Protein AF-A0A7Y5JUF1-F1 (afdb_monomer)

Solvent-accessible surface area (backbone atoms only — not comparable to full-atom values): 8780 Å² total; per-residue (Å²): 78,98,66,79,65,96,59,48,63,66,96,69,87,87,75,55,57,94,92,47,52,67,70,56,36,51,37,50,47,33,33,64,39,30,56,38,68,58,41,81,72,38,44,56,35,43,71,38,63,50,76,44,76,58,97,89,47,74,50,77,44,83,51,59,40,69,49,65,44,58,78,73,82,83,64,84,72,49,53,32,74,73,64,30,92,77,87,84,91,71,60,63,60,60,52,47,54,30,41,76,71,64,75,44,78,53,36,64,60,43,50,54,48,44,59,59,50,52,76,59,43,84,48,81,92,71,43,67,72,46,63,71,85,60,32,54,75,95,73,62,122

Sequence (141 aa):
KATFPGVWTNSACGHPAPGEPLAGAVCRRVADELGLAVGDLRLVLPRFSYRAEQDGVVELELCPVLVGRVAGTAPEPRPDPAEVEAAEWLPWEEFAADVLAGRRRVSTWCREQVVELDALGPSPDQWPDADPADLPAALRH

Radius of gyration: 14.8 Å; Cα contacts (8 Å, |Δi|>4): 200; chains: 1; bounding box: 39×30×39 Å

Structure (mmCIF, N/CA/C/O backbone):
data_AF-A0A7Y5JUF1-F1
#
_entry.id   AF-A0A7Y5JUF1-F1
#
loop_
_atom_site.group_PDB
_atom_site.id
_atom_site.type_symbol
_atom_site.label_atom_id
_atom_site.label_alt_id
_atom_site.label_comp_id
_atom_site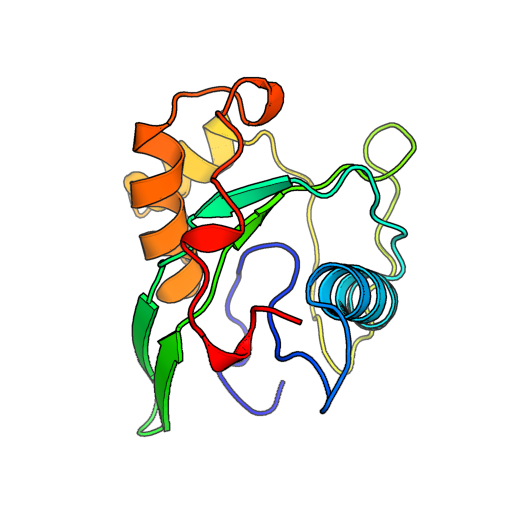.label_asym_id
_atom_site.label_entity_id
_atom_site.label_seq_id
_atom_site.pdbx_PDB_ins_code
_atom_site.Cartn_x
_atom_site.Cartn_y
_atom_site.Cartn_z
_atom_site.occupancy
_atom_site.B_iso_or_equiv
_atom_site.auth_seq_id
_atom_site.auth_comp_id
_atom_site.auth_asym_id
_atom_site.auth_atom_id
_atom_site.pdbx_PDB_model_num
ATOM 1 N N . LYS A 1 1 ? 13.980 8.161 -3.401 1.00 62.19 1 LYS A N 1
ATOM 2 C CA . LYS A 1 1 ? 14.087 7.172 -2.295 1.00 62.19 1 LYS A CA 1
ATOM 3 C C . LYS A 1 1 ? 15.478 6.552 -2.200 1.00 62.19 1 LYS A C 1
ATOM 5 O O . LYS A 1 1 ? 16.166 6.457 -3.210 1.00 62.19 1 LYS A O 1
ATOM 10 N N . ALA A 1 2 ? 15.877 6.153 -0.987 1.00 64.12 2 ALA A N 1
ATOM 11 C CA . ALA A 1 2 ? 17.167 5.514 -0.700 1.00 64.12 2 ALA A CA 1
ATOM 12 C C . ALA A 1 2 ? 17.223 4.029 -1.111 1.00 64.12 2 ALA A C 1
ATOM 14 O O . ALA A 1 2 ? 18.287 3.538 -1.476 1.00 64.12 2 ALA A O 1
ATOM 15 N N . THR A 1 3 ? 16.085 3.333 -1.089 1.00 64.06 3 THR A N 1
ATOM 16 C CA . THR A 1 3 ? 15.918 1.964 -1.592 1.00 64.06 3 THR A CA 1
ATOM 17 C C . THR A 1 3 ? 14.941 1.971 -2.776 1.00 64.06 3 THR A C 1
ATOM 19 O O . THR A 1 3 ? 14.042 2.812 -2.831 1.00 64.06 3 THR A O 1
ATOM 22 N N . PHE A 1 4 ? 15.161 1.086 -3.757 1.00 69.25 4 PHE A N 1
ATOM 23 C CA . PHE A 1 4 ? 14.319 0.897 -4.957 1.00 69.25 4 PHE A CA 1
ATOM 24 C C . PHE A 1 4 ? 13.957 2.194 -5.733 1.00 69.25 4 PHE A C 1
ATOM 26 O O . PHE A 1 4 ? 12.776 2.472 -5.960 1.00 69.25 4 PHE A O 1
ATOM 33 N N . PRO A 1 5 ? 14.931 3.030 -6.152 1.00 79.44 5 PRO A N 1
ATOM 34 C CA . PRO A 1 5 ? 14.637 4.278 -6.862 1.00 79.44 5 PRO A CA 1
ATOM 35 C C . PRO A 1 5 ? 14.050 4.037 -8.266 1.00 79.44 5 PRO A C 1
ATOM 37 O O . PRO A 1 5 ? 14.488 3.139 -8.983 1.00 79.44 5 PRO A O 1
ATOM 40 N N . GLY A 1 6 ? 13.095 4.880 -8.679 1.00 81.94 6 GLY A N 1
ATOM 41 C CA . GLY A 1 6 ? 12.537 4.887 -10.042 1.00 81.94 6 GLY A CA 1
ATOM 42 C C . GLY A 1 6 ? 11.572 3.737 -10.365 1.00 81.94 6 GLY A C 1
ATOM 43 O O . GLY A 1 6 ? 11.324 3.450 -11.537 1.00 81.94 6 GLY A O 1
ATOM 44 N N . VAL A 1 7 ? 11.045 3.053 -9.346 1.00 88.25 7 VAL A N 1
ATOM 45 C CA . VAL A 1 7 ? 10.141 1.908 -9.505 1.00 88.25 7 VAL A CA 1
ATOM 46 C C . VAL A 1 7 ? 8.700 2.328 -9.208 1.00 88.25 7 VAL A C 1
ATOM 48 O O . VAL A 1 7 ? 8.409 2.830 -8.126 1.00 88.25 7 VAL A O 1
ATOM 51 N N . TRP A 1 8 ? 7.782 2.083 -10.149 1.00 95.12 8 TRP A N 1
ATOM 52 C CA . TRP A 1 8 ? 6.344 2.218 -9.894 1.00 95.12 8 TRP A CA 1
ATOM 53 C C . TRP A 1 8 ? 5.885 1.206 -8.837 1.00 95.12 8 TRP A C 1
ATOM 55 O O . TRP A 1 8 ? 6.316 0.054 -8.831 1.00 95.12 8 TRP A O 1
ATOM 65 N N . THR A 1 9 ? 4.989 1.610 -7.944 1.00 95.38 9 THR A N 1
ATOM 66 C CA . THR A 1 9 ? 4.482 0.754 -6.863 1.00 95.38 9 THR A CA 1
ATOM 67 C C . THR A 1 9 ? 3.059 1.163 -6.475 1.00 95.38 9 THR A C 1
ATOM 69 O O . THR A 1 9 ? 2.527 2.140 -6.999 1.00 95.38 9 THR A O 1
ATOM 72 N N . ASN A 1 10 ? 2.425 0.391 -5.590 1.00 95.12 10 ASN A N 1
ATOM 73 C CA . ASN A 1 10 ? 1.166 0.752 -4.937 1.00 95.12 10 ASN A CA 1
ATOM 74 C C . ASN A 1 10 ? 1.299 2.065 -4.132 1.00 95.12 10 ASN A C 1
ATOM 76 O O . ASN A 1 10 ? 2.403 2.497 -3.821 1.00 95.12 10 ASN A O 1
ATOM 80 N N . SER A 1 11 ? 0.173 2.676 -3.758 1.00 94.50 11 SER A N 1
ATOM 81 C CA . SER A 1 11 ? 0.104 4.074 -3.299 1.00 94.50 11 SER A CA 1
ATOM 82 C C . SER A 1 11 ? 1.083 4.476 -2.188 1.00 94.50 11 SER A C 1
ATOM 84 O O . SER A 1 11 ? 1.642 5.563 -2.249 1.00 94.50 11 SER A O 1
ATOM 86 N N . ALA A 1 12 ? 1.280 3.639 -1.168 1.00 93.19 12 ALA A N 1
ATOM 87 C CA . ALA A 1 12 ? 2.241 3.894 -0.096 1.00 93.19 12 ALA A CA 1
ATOM 88 C C . ALA A 1 12 ? 2.703 2.577 0.544 1.00 93.19 12 ALA A C 1
ATOM 90 O O . ALA A 1 12 ? 1.950 1.601 0.603 1.00 93.19 12 ALA A O 1
ATOM 91 N N . CYS A 1 13 ? 3.933 2.565 1.056 1.00 92.69 13 CYS A N 1
ATOM 92 C CA . CYS A 1 13 ? 4.498 1.478 1.852 1.00 92.69 13 CYS A CA 1
ATOM 93 C C . CYS A 1 13 ? 5.403 2.056 2.947 1.00 92.69 13 CYS A C 1
ATOM 95 O O . CYS A 1 13 ? 5.971 3.139 2.800 1.00 92.69 13 CYS A O 1
ATOM 97 N N . GLY A 1 14 ? 5.529 1.350 4.065 1.00 90.06 14 GLY A N 1
ATOM 98 C CA . GLY A 1 14 ? 6.365 1.784 5.176 1.00 90.06 14 GLY A CA 1
ATOM 99 C C . GLY A 1 14 ? 6.019 1.065 6.468 1.00 90.06 14 GLY A C 1
ATOM 100 O O . GLY A 1 14 ? 5.194 0.151 6.490 1.00 90.06 14 GLY A O 1
ATOM 101 N N . HIS A 1 15 ? 6.643 1.509 7.55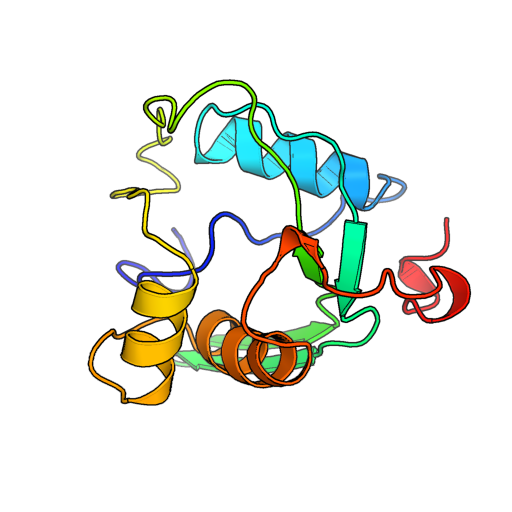4 1.00 91.19 15 HIS A N 1
ATOM 102 C CA . HIS A 1 15 ? 6.546 0.851 8.852 1.00 91.19 15 HIS A CA 1
ATOM 103 C C . HIS A 1 15 ? 5.832 1.733 9.881 1.00 91.19 15 HIS A C 1
ATOM 105 O O . HIS A 1 15 ? 6.053 2.953 9.908 1.00 91.19 15 HIS A O 1
ATOM 111 N N . PRO A 1 16 ? 5.013 1.136 10.765 1.00 91.44 16 PRO A N 1
ATOM 112 C CA . PRO A 1 16 ? 4.544 1.819 11.960 1.00 91.44 16 PRO A CA 1
ATOM 113 C C . PRO A 1 16 ? 5.712 2.207 12.868 1.00 91.44 16 PRO A C 1
ATOM 115 O O . PRO A 1 16 ? 6.668 1.446 13.043 1.00 91.44 16 PRO A O 1
ATOM 118 N N . ALA A 1 17 ? 5.625 3.383 13.481 1.00 90.50 17 ALA A N 1
ATOM 119 C CA . ALA A 1 17 ? 6.504 3.753 14.579 1.00 90.50 17 ALA A CA 1
ATOM 120 C C . ALA A 1 17 ? 6.208 2.891 15.829 1.00 90.50 17 ALA A C 1
ATOM 122 O O . ALA A 1 17 ? 5.128 2.305 15.947 1.00 90.50 17 ALA A O 1
ATOM 123 N N . PRO A 1 18 ? 7.135 2.804 16.803 1.00 88.88 18 PRO A N 1
ATOM 124 C CA . PRO A 1 18 ? 6.884 2.075 18.044 1.00 88.88 18 PRO A CA 1
ATOM 125 C C . PRO A 1 18 ? 5.606 2.552 18.753 1.00 88.88 18 PRO A C 1
ATOM 127 O O . PRO A 1 18 ? 5.501 3.716 19.135 1.00 88.88 18 PRO A O 1
ATOM 130 N N . GLY A 1 19 ? 4.644 1.641 18.937 1.00 88.12 19 GLY A N 1
ATOM 131 C CA . GLY A 1 19 ? 3.346 1.929 19.560 1.00 88.12 19 GLY A CA 1
ATOM 132 C C . GLY A 1 19 ? 2.339 2.665 18.667 1.00 88.12 19 GLY A C 1
ATOM 133 O O . GLY A 1 19 ? 1.265 3.021 19.147 1.00 88.12 19 GLY A O 1
ATOM 134 N N . GLU A 1 20 ? 2.660 2.908 17.394 1.00 92.50 20 GLU A N 1
ATOM 135 C CA . GLU A 1 20 ? 1.746 3.532 16.438 1.00 92.50 20 GLU A CA 1
ATOM 136 C C . GLU A 1 20 ? 0.766 2.496 15.863 1.00 92.50 20 GLU A C 1
ATOM 138 O O . GLU A 1 20 ? 1.216 1.478 15.329 1.00 92.50 20 GLU A O 1
ATOM 143 N N . PRO A 1 21 ? -0.555 2.767 15.896 1.00 91.75 21 PRO A N 1
ATOM 144 C CA . PRO A 1 21 ? -1.549 1.958 15.205 1.00 91.75 21 PRO A CA 1
ATOM 145 C C . PRO A 1 21 ? -1.239 1.808 13.717 1.00 91.75 21 PRO A C 1
ATOM 147 O O . PRO A 1 21 ? -0.960 2.800 13.043 1.00 91.75 21 PRO A O 1
ATOM 150 N N . LEU A 1 22 ? -1.396 0.602 13.170 1.00 92.38 22 LEU A N 1
ATOM 151 C CA . LEU A 1 22 ? -1.180 0.330 11.741 1.00 92.38 22 LEU A CA 1
ATOM 152 C C . LEU A 1 22 ? -1.964 1.293 10.826 1.00 92.38 22 LEU A C 1
ATOM 154 O O . LEU A 1 22 ? -1.410 1.849 9.881 1.00 92.38 22 LEU A O 1
ATOM 158 N N . ALA A 1 23 ? -3.231 1.560 11.155 1.00 93.94 23 ALA A N 1
ATOM 159 C CA . ALA A 1 23 ? -4.056 2.541 10.450 1.00 93.94 23 ALA A CA 1
ATOM 160 C C . ALA A 1 23 ? -3.479 3.970 10.523 1.00 93.94 23 ALA A C 1
ATOM 162 O O . ALA A 1 23 ? -3.504 4.702 9.536 1.00 93.94 23 ALA A O 1
ATOM 163 N N . GLY A 1 24 ? -2.919 4.355 11.674 1.00 95.94 24 GLY A N 1
ATOM 164 C CA . GLY A 1 24 ? -2.258 5.649 11.859 1.00 95.94 24 GLY A CA 1
ATOM 165 C C . GLY A 1 24 ? -1.017 5.790 10.980 1.00 95.94 24 GLY A C 1
ATOM 166 O O . GLY A 1 24 ? -0.861 6.809 10.306 1.00 95.94 24 GLY A O 1
ATOM 167 N N . ALA A 1 25 ? -0.200 4.736 10.905 1.00 95.75 25 ALA A N 1
ATOM 168 C CA . ALA A 1 25 ? 0.974 4.694 10.041 1.00 95.75 25 ALA A CA 1
ATOM 169 C C . ALA A 1 25 ? 0.602 4.855 8.556 1.00 95.75 25 ALA A C 1
ATOM 171 O O . ALA A 1 25 ? 1.235 5.641 7.852 1.00 95.75 25 ALA A O 1
ATOM 172 N N . VAL A 1 26 ? -0.455 4.173 8.093 1.00 96.62 26 VAL A N 1
ATOM 173 C CA . VAL A 1 26 ? -0.970 4.312 6.717 1.00 96.62 26 VAL A CA 1
ATOM 174 C C . VAL A 1 26 ? -1.416 5.748 6.441 1.00 96.62 26 VAL A C 1
ATOM 176 O O . VAL A 1 26 ? -0.970 6.342 5.461 1.00 96.62 26 VAL A O 1
ATOM 179 N N . CYS A 1 27 ? -2.246 6.332 7.312 1.00 97.19 27 CYS A N 1
ATOM 180 C CA . CYS A 1 27 ? -2.719 7.707 7.140 1.00 97.19 27 CYS A CA 1
ATOM 181 C C . CYS A 1 27 ? -1.563 8.711 7.084 1.00 97.19 27 CYS A C 1
ATOM 183 O O . CYS A 1 27 ? -1.553 9.584 6.217 1.00 97.19 27 CYS A O 1
ATOM 185 N N . ARG A 1 28 ? -0.575 8.564 7.975 1.00 97.19 28 ARG A N 1
ATOM 186 C CA . ARG A 1 28 ? 0.620 9.411 8.005 1.00 97.19 28 ARG A CA 1
ATOM 187 C C . ARG A 1 28 ? 1.430 9.283 6.717 1.00 97.19 28 ARG A C 1
ATOM 189 O O . ARG A 1 28 ? 1.697 10.293 6.086 1.00 97.19 28 ARG A O 1
ATOM 196 N N . ARG A 1 29 ? 1.766 8.062 6.282 1.00 96.75 29 ARG A N 1
ATOM 197 C CA . ARG A 1 29 ? 2.569 7.850 5.063 1.00 96.75 29 ARG A CA 1
ATOM 198 C C . ARG A 1 29 ? 1.872 8.356 3.803 1.00 96.75 29 ARG A C 1
ATOM 200 O O . ARG A 1 29 ? 2.525 8.979 2.978 1.00 96.75 29 ARG A O 1
ATOM 207 N N . VAL A 1 30 ? 0.562 8.149 3.658 1.00 97.12 30 VAL A N 1
ATOM 208 C CA . VAL A 1 30 ? -0.188 8.666 2.498 1.00 97.12 30 VAL A CA 1
ATOM 209 C C . VAL A 1 30 ? -0.225 10.199 2.492 1.00 97.12 30 VAL A C 1
ATOM 211 O O . VAL A 1 30 ? -0.088 10.807 1.430 1.00 97.12 30 VAL A O 1
ATOM 214 N N . ALA A 1 31 ? -0.360 10.830 3.660 1.00 96.88 31 ALA A N 1
ATOM 215 C CA . ALA A 1 31 ? -0.293 12.283 3.769 1.00 96.88 31 ALA A CA 1
ATOM 216 C C . ALA A 1 31 ? 1.114 12.820 3.463 1.00 96.88 31 ALA A C 1
ATOM 218 O O . ALA A 1 31 ? 1.237 13.761 2.683 1.00 96.88 31 ALA A O 1
ATOM 219 N N . ASP A 1 32 ? 2.153 12.203 4.029 1.00 96.00 32 ASP A N 1
ATOM 220 C CA . ASP A 1 32 ? 3.548 12.617 3.858 1.00 96.00 32 ASP A CA 1
ATOM 221 C C . ASP A 1 32 ? 4.025 12.424 2.406 1.00 96.00 32 ASP A C 1
ATOM 223 O O . ASP A 1 32 ? 4.645 13.317 1.837 1.00 96.00 32 ASP A O 1
ATOM 227 N N . GLU A 1 33 ? 3.727 11.277 1.784 1.00 96.38 33 GLU A N 1
ATOM 228 C CA . GLU A 1 33 ? 4.254 10.922 0.458 1.00 96.38 33 GLU A CA 1
ATOM 229 C C . GLU A 1 33 ? 3.423 11.479 -0.699 1.00 96.38 33 GLU A C 1
ATOM 231 O O . GLU A 1 33 ? 3.993 11.837 -1.727 1.00 96.38 33 GLU A O 1
ATOM 236 N N . LEU A 1 34 ? 2.091 11.527 -0.562 1.00 96.75 34 LEU A N 1
ATOM 237 C CA . LEU A 1 34 ? 1.169 11.877 -1.652 1.00 96.75 34 LEU A CA 1
ATOM 238 C C . LEU A 1 34 ? 0.360 13.149 -1.390 1.00 96.75 34 LEU A C 1
ATOM 240 O O . LEU A 1 34 ? -0.379 13.581 -2.277 1.00 96.75 34 LEU A O 1
ATOM 244 N N . GLY A 1 35 ? 0.424 13.734 -0.192 1.00 96.62 35 GLY A N 1
ATOM 245 C CA . GLY A 1 35 ? -0.399 14.891 0.168 1.00 96.62 35 GLY A CA 1
ATOM 246 C C . GLY A 1 35 ? -1.903 14.595 0.183 1.00 96.62 35 GLY A C 1
ATOM 247 O O . GLY A 1 35 ? -2.709 15.514 0.019 1.00 96.62 35 GLY A O 1
ATOM 248 N N . LEU A 1 36 ? -2.291 13.325 0.344 1.00 97.12 36 LEU A N 1
ATOM 249 C CA . LEU A 1 36 ? -3.682 12.871 0.347 1.00 97.12 36 LEU A CA 1
ATOM 250 C C . LEU A 1 36 ? -4.130 12.461 1.754 1.00 97.12 36 LEU A C 1
ATOM 252 O O . LEU A 1 36 ? -3.346 11.973 2.561 1.00 97.12 36 LEU A O 1
ATOM 256 N N . ALA A 1 37 ? -5.426 12.610 2.029 1.00 96.62 37 ALA A N 1
ATOM 257 C CA . ALA A 1 37 ? -6.051 12.084 3.238 1.00 96.62 37 ALA A CA 1
ATOM 258 C C . ALA A 1 37 ? -6.822 10.803 2.903 1.00 96.62 37 ALA A C 1
ATOM 260 O O . ALA A 1 37 ? -7.790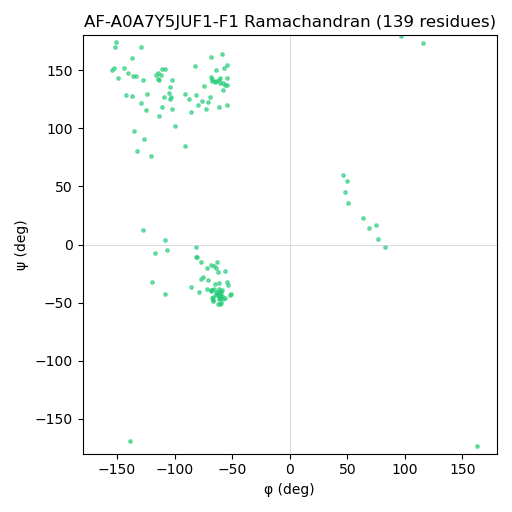 10.841 2.140 1.00 96.62 37 ALA A O 1
ATOM 261 N N . VAL A 1 38 ? -6.392 9.680 3.478 1.00 97.00 38 VAL A N 1
ATOM 262 C CA . VAL A 1 38 ? -7.054 8.378 3.338 1.00 97.00 38 VAL A CA 1
ATOM 263 C C . VAL A 1 38 ? -7.867 8.049 4.592 1.00 97.00 38 VAL A C 1
ATOM 265 O O . VAL A 1 38 ? -7.452 8.346 5.711 1.00 97.00 38 VAL A O 1
ATOM 268 N N . GLY A 1 39 ? -9.035 7.447 4.397 1.00 95.88 39 GLY A N 1
ATOM 269 C CA . GLY A 1 39 ? -9.920 6.937 5.441 1.00 95.88 39 GLY A CA 1
ATOM 270 C C . GLY A 1 39 ? -10.520 5.588 5.048 1.00 95.88 39 GLY A C 1
ATOM 271 O O . GLY A 1 39 ? -10.086 4.975 4.072 1.00 95.88 39 GLY A O 1
ATOM 272 N N . ASP A 1 40 ? -11.509 5.127 5.819 1.00 95.00 40 ASP A N 1
ATOM 273 C CA . ASP A 1 40 ? -12.199 3.841 5.618 1.00 95.00 40 ASP A CA 1
ATOM 274 C C . ASP A 1 40 ? -11.225 2.674 5.396 1.00 95.00 40 ASP A C 1
ATOM 276 O O . ASP A 1 40 ? -11.371 1.875 4.470 1.00 95.00 40 ASP A O 1
ATOM 280 N N . LEU A 1 41 ? -10.178 2.632 6.228 1.00 96.50 41 LEU A N 1
ATOM 281 C CA . LEU A 1 41 ? -9.120 1.642 6.113 1.00 96.50 41 LEU A CA 1
ATOM 282 C C . LEU A 1 41 ? -9.642 0.253 6.480 1.00 96.50 41 LEU A C 1
ATOM 284 O O . LEU A 1 41 ? -10.170 0.050 7.574 1.00 96.50 41 LEU A O 1
ATOM 288 N N . ARG A 1 42 ? -9.437 -0.707 5.578 1.00 97.19 42 ARG A N 1
ATOM 289 C CA . ARG A 1 42 ? -9.822 -2.111 5.741 1.00 97.19 42 ARG A CA 1
ATOM 290 C C . ARG A 1 42 ? -8.607 -3.000 5.565 1.00 97.19 42 ARG A C 1
ATOM 292 O O . ARG A 1 42 ? -7.867 -2.862 4.592 1.00 97.19 42 ARG A O 1
ATOM 299 N N . LEU A 1 43 ? -8.397 -3.902 6.515 1.00 97.25 43 LEU A N 1
ATOM 300 C CA . LEU A 1 43 ? -7.358 -4.921 6.435 1.00 97.25 43 LEU A CA 1
ATOM 301 C C . LEU A 1 43 ? -7.824 -6.018 5.480 1.00 97.25 43 LEU A C 1
ATOM 303 O O . LEU A 1 43 ? -8.877 -6.595 5.716 1.00 97.25 43 LEU A O 1
ATOM 307 N N . VAL A 1 44 ? -7.059 -6.313 4.429 1.00 97.81 44 VAL A N 1
ATOM 308 C CA . VAL A 1 44 ? -7.460 -7.305 3.409 1.00 97.81 44 VAL A CA 1
ATOM 309 C C . VAL A 1 44 ? -6.485 -8.469 3.295 1.00 97.81 44 VAL A C 1
ATOM 311 O O . VAL A 1 44 ? -6.916 -9.595 3.078 1.00 97.81 44 VAL A O 1
ATOM 314 N N . LEU A 1 45 ? -5.187 -8.238 3.524 1.00 97.44 45 LEU A N 1
ATOM 315 C CA . LEU A 1 45 ? -4.180 -9.303 3.585 1.00 97.44 45 LEU A CA 1
ATOM 316 C C . LEU A 1 45 ? -3.408 -9.190 4.908 1.00 97.44 45 LEU A C 1
ATOM 318 O O . LEU A 1 45 ? -2.406 -8.479 4.976 1.00 97.44 45 LEU A O 1
ATOM 322 N N . PRO A 1 46 ? -3.843 -9.863 5.988 1.00 96.31 46 PRO A N 1
ATOM 323 C CA . PRO A 1 46 ? -3.278 -9.679 7.327 1.00 96.31 46 PRO A CA 1
ATOM 324 C C . PRO A 1 46 ? -1.877 -10.277 7.474 1.00 96.31 46 PRO A C 1
ATOM 326 O O . PRO A 1 46 ? -1.144 -9.931 8.396 1.00 96.31 46 PRO A O 1
ATOM 329 N N . ARG A 1 47 ? -1.514 -11.207 6.585 1.00 95.25 47 ARG A N 1
ATOM 330 C CA . ARG A 1 47 ? -0.325 -12.059 6.700 1.00 95.25 47 ARG A CA 1
ATOM 331 C C . ARG A 1 47 ? 0.563 -12.022 5.463 1.00 95.25 47 ARG A C 1
ATOM 333 O O . ARG A 1 47 ? 1.448 -12.868 5.354 1.00 95.25 47 ARG A O 1
ATOM 340 N N . PHE A 1 48 ? 0.330 -11.066 4.561 1.00 96.38 48 PHE A N 1
ATOM 341 C CA . PHE A 1 48 ? 1.181 -10.893 3.392 1.00 96.38 48 PHE A CA 1
ATOM 342 C C . PHE A 1 48 ? 2.634 -10.701 3.835 1.00 96.38 48 PHE A C 1
ATOM 344 O O . PHE A 1 48 ? 2.935 -10.004 4.811 1.00 96.38 48 PHE A O 1
ATOM 351 N N . SER A 1 49 ? 3.539 -11.364 3.129 1.00 95.25 49 SER A N 1
ATOM 352 C CA . SER A 1 49 ? 4.969 -11.287 3.374 1.00 95.25 49 SER A CA 1
ATOM 353 C C . SER A 1 49 ? 5.708 -11.486 2.071 1.00 95.25 49 SER A C 1
ATOM 355 O O . SER A 1 49 ? 5.304 -12.336 1.280 1.00 95.25 49 SER A O 1
ATOM 357 N N . TYR A 1 50 ? 6.806 -10.770 1.882 1.00 94.75 50 TYR A N 1
ATOM 358 C CA . TYR A 1 50 ? 7.579 -10.846 0.651 1.00 94.75 50 TYR A CA 1
ATOM 359 C C . TYR A 1 50 ? 9.074 -10.887 0.937 1.00 94.75 50 TYR A C 1
ATOM 361 O O . TYR A 1 50 ? 9.543 -10.487 2.007 1.00 94.75 50 TYR A O 1
ATOM 369 N N . ARG A 1 51 ? 9.829 -11.349 -0.062 1.00 94.25 51 ARG A N 1
ATOM 370 C CA . ARG A 1 51 ? 11.279 -11.172 -0.128 1.00 94.25 51 ARG A CA 1
ATOM 371 C C . ARG A 1 51 ? 11.634 -10.506 -1.450 1.00 94.25 51 ARG A C 1
ATOM 373 O O . ARG A 1 51 ? 11.479 -11.118 -2.503 1.00 94.25 51 ARG A O 1
ATOM 380 N N . ALA A 1 52 ? 12.168 -9.294 -1.399 1.00 92.44 52 ALA A N 1
ATOM 381 C CA . ALA A 1 52 ? 12.658 -8.579 -2.571 1.00 92.44 52 ALA A CA 1
ATOM 382 C C . ALA A 1 52 ? 14.169 -8.379 -2.481 1.00 92.44 52 ALA A C 1
ATOM 384 O O . ALA A 1 52 ? 14.726 -8.229 -1.398 1.00 92.44 52 ALA A O 1
ATOM 385 N N . GLU A 1 53 ? 14.834 -8.377 -3.630 1.00 90.88 53 GLU A N 1
ATOM 386 C CA . GLU A 1 53 ? 16.253 -8.062 -3.724 1.00 90.88 53 GLU A CA 1
ATOM 387 C C . GLU A 1 53 ? 16.488 -7.155 -4.930 1.00 90.88 53 GLU A C 1
ATOM 389 O O . GLU A 1 53 ? 16.052 -7.475 -6.037 1.00 90.88 53 GLU A O 1
ATOM 394 N N . GLN A 1 54 ? 17.161 -6.028 -4.715 1.00 84.06 54 GLN A N 1
ATOM 395 C CA . GLN A 1 54 ? 17.593 -5.124 -5.775 1.00 84.06 54 GLN A CA 1
ATOM 396 C C . GLN A 1 54 ? 18.971 -4.566 -5.428 1.00 84.06 54 GLN A C 1
ATOM 398 O O . GLN A 1 54 ? 19.179 -4.058 -4.330 1.00 84.06 54 GLN A O 1
ATOM 403 N N . ASP A 1 55 ? 19.909 -4.659 -6.373 1.00 84.69 55 ASP A N 1
ATOM 404 C CA . ASP A 1 55 ? 21.255 -4.082 -6.261 1.00 84.69 55 ASP A CA 1
ATOM 405 C C . ASP A 1 55 ? 21.988 -4.456 -4.951 1.00 84.69 55 ASP A C 1
ATOM 407 O O . ASP A 1 55 ? 22.729 -3.664 -4.374 1.00 84.69 55 ASP A O 1
ATOM 411 N N . GLY A 1 56 ? 21.772 -5.686 -4.464 1.00 85.81 56 GLY A N 1
ATOM 412 C CA . GLY A 1 56 ? 22.365 -6.209 -3.226 1.00 85.81 56 GLY A CA 1
ATOM 413 C C . GLY A 1 56 ? 21.638 -5.817 -1.932 1.00 85.81 56 GLY A C 1
ATOM 414 O O . GLY A 1 56 ? 22.025 -6.283 -0.860 1.00 85.81 56 GLY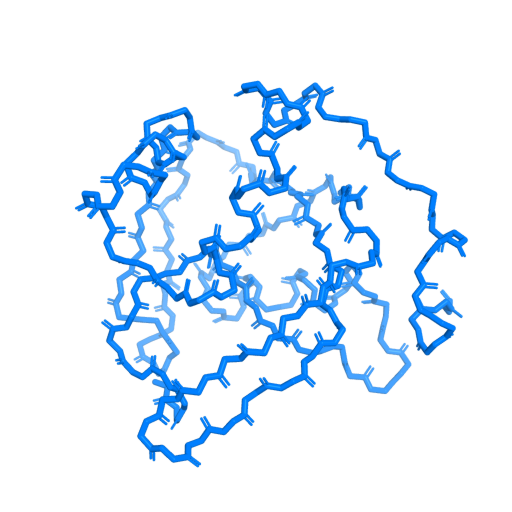 A O 1
ATOM 415 N N . VAL A 1 57 ? 20.578 -5.008 -2.008 1.00 85.38 57 VAL A N 1
ATOM 416 C CA . VAL A 1 57 ? 19.670 -4.725 -0.889 1.00 85.38 57 VAL A CA 1
ATOM 417 C C . VAL A 1 57 ? 18.582 -5.789 -0.859 1.00 85.38 57 VAL A C 1
ATOM 419 O O . VAL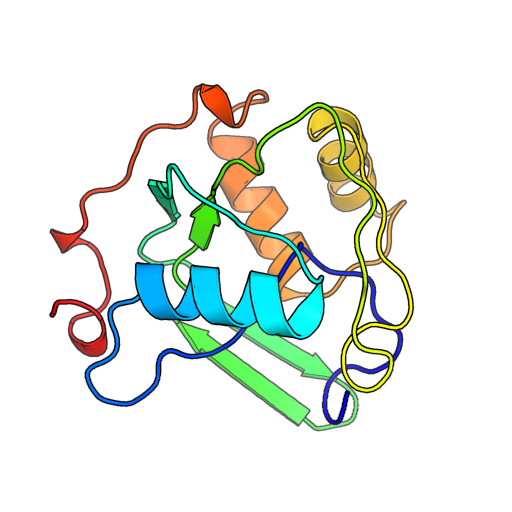 A 1 57 ? 17.896 -5.992 -1.858 1.00 85.38 57 VAL A O 1
ATOM 422 N N . VAL A 1 58 ? 18.416 -6.451 0.287 1.00 89.94 58 VAL A N 1
ATOM 423 C CA . VAL A 1 58 ? 17.357 -7.441 0.517 1.00 89.94 58 VAL A CA 1
ATOM 424 C C . VAL A 1 58 ? 16.333 -6.865 1.486 1.00 89.94 58 VAL A C 1
ATOM 426 O O . VAL A 1 58 ? 16.685 -6.477 2.598 1.00 89.94 58 VAL A O 1
ATOM 429 N N . GLU A 1 59 ? 15.069 -6.892 1.085 1.00 89.56 59 GLU A N 1
ATOM 430 C CA . GLU A 1 59 ? 13.924 -6.697 1.969 1.00 89.56 59 GLU A CA 1
ATOM 431 C C . GLU A 1 59 ? 13.263 -8.052 2.223 1.00 89.56 59 GLU A C 1
ATOM 433 O O . GLU A 1 59 ? 13.014 -8.821 1.293 1.00 89.56 59 GLU A O 1
ATOM 438 N N . LEU A 1 60 ? 13.009 -8.358 3.494 1.00 91.50 60 LEU A N 1
ATOM 439 C CA . LEU A 1 60 ? 12.271 -9.538 3.934 1.00 91.50 60 LEU A CA 1
ATOM 440 C C . LEU A 1 60 ? 11.291 -9.085 5.009 1.00 91.50 60 LEU A C 1
ATOM 442 O O . LEU A 1 60 ? 11.673 -8.924 6.170 1.00 91.50 60 LEU A O 1
ATOM 446 N N . GLU A 1 61 ? 10.044 -8.853 4.614 1.00 91.38 61 GLU A N 1
ATOM 447 C CA . GLU A 1 61 ? 9.083 -8.156 5.462 1.00 91.38 61 GLU A CA 1
ATOM 448 C C . GLU A 1 61 ? 7.778 -8.929 5.626 1.00 91.38 61 GLU A C 1
ATOM 450 O O . GLU A 1 61 ? 7.251 -9.526 4.686 1.00 91.38 61 GLU A O 1
ATOM 455 N N . LEU A 1 62 ? 7.236 -8.868 6.844 1.00 91.19 62 LEU A N 1
ATOM 456 C CA . LEU A 1 62 ? 5.822 -9.112 7.108 1.00 91.19 62 LEU A CA 1
ATOM 457 C C . LEU A 1 62 ? 5.093 -7.785 6.883 1.00 91.19 62 LEU A C 1
ATOM 459 O O . LEU A 1 62 ? 5.319 -6.834 7.629 1.00 91.19 62 LEU A O 1
ATOM 463 N N . CYS A 1 63 ? 4.237 -7.719 5.870 1.00 94.19 63 CYS A N 1
ATOM 464 C CA . CYS A 1 63 ? 3.670 -6.470 5.373 1.00 94.19 63 CYS A CA 1
ATOM 465 C C . CYS A 1 63 ? 2.148 -6.605 5.204 1.00 94.19 63 CYS A C 1
ATOM 467 O O . CYS A 1 63 ? 1.671 -6.852 4.099 1.00 94.19 63 CYS A O 1
ATOM 469 N N . PRO A 1 64 ? 1.353 -6.485 6.284 1.00 95.75 64 PRO A N 1
ATOM 470 C CA . PRO A 1 64 ? -0.096 -6.533 6.152 1.00 95.75 64 PRO A CA 1
ATOM 471 C C . PRO A 1 64 ? -0.611 -5.444 5.206 1.00 95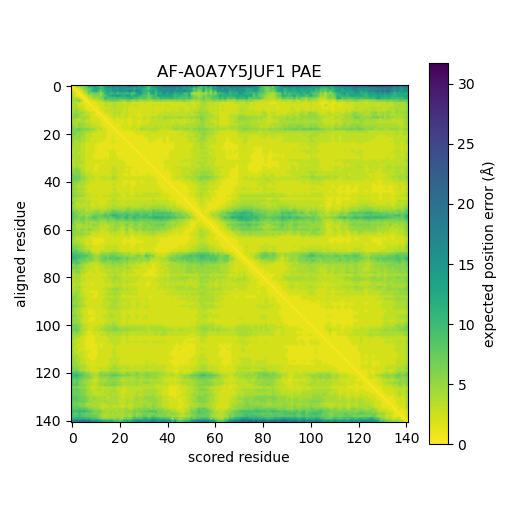.75 64 PRO A C 1
ATOM 473 O O . PRO A 1 64 ? -0.153 -4.302 5.256 1.00 95.75 64 PRO A O 1
ATOM 476 N N . VAL A 1 65 ? -1.588 -5.787 4.367 1.00 97.31 65 VAL A N 1
ATOM 477 C CA . VAL A 1 65 ? -2.123 -4.883 3.342 1.00 97.31 65 VAL A CA 1
ATOM 478 C C . VAL A 1 65 ? -3.462 -4.322 3.779 1.00 97.31 65 VAL A C 1
ATOM 480 O O . VAL A 1 65 ? -4.395 -5.067 4.094 1.00 97.31 65 VAL A O 1
ATOM 483 N N . LEU A 1 66 ? -3.547 -2.994 3.748 1.00 97.38 66 LEU A N 1
ATOM 484 C CA . LEU A 1 66 ? -4.775 -2.247 3.953 1.00 97.38 66 LEU A CA 1
ATOM 485 C C . LEU A 1 66 ? -5.192 -1.573 2.650 1.00 97.38 66 LEU A C 1
ATOM 487 O O . LEU A 1 66 ? -4.354 -1.095 1.886 1.00 97.38 66 LEU A O 1
ATOM 491 N N . VAL A 1 67 ? -6.500 -1.486 2.444 1.00 97.31 67 VAL A N 1
ATOM 492 C CA . VAL A 1 67 ? -7.122 -0.664 1.403 1.00 97.31 67 VAL A CA 1
ATOM 493 C C . VAL A 1 67 ? -7.869 0.482 2.059 1.00 97.31 67 VAL A C 1
ATOM 495 O O . VAL A 1 67 ? -8.336 0.350 3.186 1.00 97.31 67 VAL A O 1
ATOM 498 N N . GLY A 1 68 ? -7.988 1.608 1.366 1.00 95.75 68 GLY A N 1
ATOM 499 C CA . GLY A 1 68 ? -8.638 2.798 1.897 1.00 95.75 68 GLY A CA 1
ATOM 500 C C . GLY A 1 68 ? -9.259 3.648 0.807 1.00 95.75 68 GLY A C 1
ATOM 501 O O . GLY A 1 68 ? -9.017 3.437 -0.383 1.00 95.75 68 GLY A O 1
ATOM 502 N N . ARG A 1 69 ? -10.046 4.636 1.224 1.00 95.50 69 ARG A N 1
ATOM 503 C CA . ARG A 1 69 ? -10.671 5.610 0.331 1.00 95.50 69 ARG A CA 1
ATOM 504 C C . ARG A 1 69 ? -10.107 6.999 0.562 1.00 95.50 69 ARG A C 1
ATOM 506 O O . ARG A 1 69 ? -9.884 7.415 1.695 1.00 95.50 69 ARG A O 1
ATOM 513 N N . VAL A 1 70 ? -9.928 7.729 -0.529 1.00 95.50 70 VAL A N 1
ATOM 514 C CA . VAL A 1 70 ? -9.616 9.159 -0.509 1.00 95.50 70 VAL A CA 1
ATOM 515 C C . VAL A 1 70 ? -10.888 9.909 -0.886 1.00 95.50 70 VAL A C 1
ATOM 517 O O . VAL A 1 70 ? -11.598 9.507 -1.807 1.00 95.50 70 VAL A O 1
ATOM 520 N N . ALA A 1 71 ? -11.206 10.977 -0.158 1.00 89.81 71 ALA A N 1
ATOM 521 C CA . ALA A 1 71 ? -12.413 11.753 -0.414 1.00 89.81 71 ALA A CA 1
ATOM 522 C C . ALA A 1 71 ? -12.340 12.499 -1.759 1.00 89.81 71 ALA A C 1
ATOM 524 O O . ALA A 1 71 ? -11.315 13.088 -2.103 1.00 89.81 71 ALA A O 1
ATOM 525 N N . GLY A 1 72 ? -13.461 12.535 -2.483 1.00 90.56 72 GLY A N 1
ATOM 526 C CA . GLY A 1 72 ? -13.563 13.169 -3.799 1.00 90.56 72 GLY A CA 1
ATOM 527 C C . GLY A 1 72 ? -13.402 12.187 -4.961 1.00 90.56 72 GLY A C 1
ATOM 528 O O . GLY A 1 72 ? -13.230 10.986 -4.776 1.00 90.56 72 GLY A O 1
ATOM 529 N N . THR A 1 73 ? -13.504 12.700 -6.186 1.00 88.12 73 THR A N 1
ATOM 530 C CA . THR A 1 73 ? -13.322 11.912 -7.412 1.00 88.12 73 THR A CA 1
ATOM 531 C C . THR A 1 73 ? -11.916 12.149 -7.939 1.00 88.12 73 THR A C 1
ATOM 533 O O . THR A 1 73 ? -11.669 13.203 -8.516 1.00 88.12 73 THR A O 1
ATOM 536 N N . ALA A 1 74 ? -11.015 11.189 -7.704 1.00 88.38 74 ALA A N 1
ATOM 537 C CA . ALA A 1 74 ? -9.611 11.236 -8.131 1.00 88.38 74 ALA A CA 1
ATOM 538 C C . ALA A 1 74 ? -8.927 12.592 -7.834 1.00 88.38 74 ALA A C 1
ATOM 540 O O . ALA A 1 74 ? -8.508 13.287 -8.761 1.00 88.38 74 ALA A O 1
ATOM 541 N N . PRO A 1 75 ? -8.856 13.020 -6.557 1.00 94.88 75 PRO A N 1
ATOM 542 C CA . PRO A 1 75 ? -8.206 14.281 -6.214 1.00 94.88 75 PRO A CA 1
ATOM 543 C C . PRO A 1 75 ? -6.729 14.260 -6.616 1.00 94.88 75 PRO A C 1
ATOM 545 O O . PRO A 1 75 ? -6.057 13.239 -6.475 1.00 94.88 75 PRO A O 1
ATOM 548 N N . GLU A 1 76 ? -6.228 15.402 -7.084 1.00 94.62 76 GLU A N 1
ATOM 549 C CA . GLU A 1 76 ? -4.842 15.547 -7.534 1.00 94.62 76 GLU A CA 1
ATOM 550 C C . GLU A 1 76 ? -3.854 15.278 -6.380 1.00 94.62 76 GLU A C 1
ATOM 552 O O . GLU A 1 76 ? -3.881 16.017 -5.383 1.00 94.62 76 GLU A O 1
ATOM 557 N N . PRO A 1 77 ? -2.980 14.256 -6.486 1.00 94.69 77 PRO A N 1
ATOM 558 C CA . PRO A 1 77 ? -1.919 14.026 -5.513 1.00 94.69 77 PRO A CA 1
ATOM 559 C C . PRO A 1 77 ? -0.917 15.187 -5.498 1.00 94.69 77 PRO A C 1
ATOM 561 O O . PRO A 1 77 ? -0.655 15.833 -6.510 1.00 94.69 77 PRO A O 1
ATOM 564 N N . ARG A 1 78 ? -0.307 15.439 -4.342 1.00 95.25 78 ARG A N 1
ATOM 565 C CA . ARG A 1 78 ? 0.781 16.408 -4.164 1.00 95.25 78 ARG A CA 1
ATOM 566 C C . ARG A 1 78 ? 2.010 15.675 -3.630 1.00 95.25 78 ARG A C 1
ATOM 568 O O . ARG A 1 78 ? 2.254 15.739 -2.426 1.00 95.25 78 ARG A O 1
ATOM 575 N N . PRO A 1 79 ? 2.730 14.936 -4.492 1.00 95.38 79 PRO A N 1
ATOM 576 C CA . PRO A 1 79 ? 3.828 14.096 -4.047 1.00 95.38 79 PRO A CA 1
ATOM 577 C C . PRO A 1 79 ? 4.979 14.918 -3.461 1.00 95.38 79 PRO A C 1
ATOM 579 O O . PRO A 1 79 ? 5.332 15.969 -4.004 1.00 95.38 79 PRO A O 1
ATOM 582 N N . ASP A 1 80 ? 5.585 14.426 -2.379 1.00 94.88 80 ASP A N 1
ATOM 583 C CA . ASP A 1 80 ? 6.868 14.953 -1.905 1.00 94.88 80 ASP A CA 1
ATOM 584 C C . ASP A 1 80 ? 7.976 14.483 -2.866 1.00 94.88 80 ASP A C 1
ATOM 586 O O . ASP A 1 80 ? 8.229 13.278 -2.941 1.00 94.88 80 ASP A O 1
ATOM 590 N N . PRO A 1 81 ? 8.678 15.387 -3.578 1.00 92.81 81 PRO A N 1
ATOM 591 C CA . PRO A 1 81 ? 9.712 15.005 -4.539 1.00 92.81 81 PRO A CA 1
ATOM 592 C C . PRO A 1 81 ? 10.916 14.277 -3.915 1.00 92.81 81 PRO A C 1
ATOM 594 O O . PRO A 1 81 ? 11.706 13.678 -4.646 1.00 92.81 81 PRO A O 1
ATOM 597 N N . ALA A 1 82 ? 11.093 14.312 -2.588 1.00 91.31 82 ALA A N 1
ATOM 598 C CA . ALA A 1 82 ? 12.100 13.496 -1.907 1.00 91.31 82 ALA A CA 1
ATOM 599 C C . ALA A 1 82 ? 11.728 11.997 -1.890 1.00 91.31 82 ALA A C 1
ATOM 601 O O . ALA A 1 82 ? 12.609 11.126 -1.931 1.00 91.31 82 ALA A O 1
ATOM 602 N N . GLU A 1 83 ? 10.428 11.693 -1.879 1.00 91.75 83 GLU A N 1
ATOM 603 C CA . GLU A 1 83 ? 9.882 10.343 -1.735 1.00 91.75 83 GLU A CA 1
ATOM 604 C C . GLU A 1 83 ? 9.272 9.810 -3.040 1.00 91.75 83 GLU A C 1
ATOM 606 O O . GLU A 1 83 ? 9.513 8.655 -3.391 1.00 91.75 83 GLU A O 1
ATOM 611 N N . VAL A 1 84 ? 8.520 10.627 -3.779 1.00 94.38 84 VAL A N 1
ATOM 612 C CA . VAL A 1 84 ? 7.702 10.213 -4.926 1.00 94.38 84 VAL A CA 1
ATOM 613 C C . VAL A 1 84 ? 7.995 11.097 -6.138 1.00 94.38 84 VAL A C 1
ATOM 615 O O . VAL A 1 84 ? 7.817 12.311 -6.108 1.00 94.38 84 VAL A O 1
ATOM 618 N N . GLU A 1 85 ? 8.424 10.471 -7.234 1.00 93.88 85 GLU A N 1
ATOM 619 C CA . GLU A 1 85 ? 8.699 11.165 -8.501 1.00 93.88 85 GLU A CA 1
ATOM 620 C C . GLU A 1 85 ? 7.413 11.479 -9.279 1.00 93.88 85 GLU A C 1
ATOM 622 O O . GLU A 1 85 ? 7.271 12.562 -9.846 1.00 93.88 85 GLU A O 1
ATOM 627 N N . ALA A 1 86 ? 6.471 10.534 -9.302 1.00 93.75 86 ALA A N 1
ATOM 628 C CA . ALA A 1 86 ? 5.194 10.657 -9.991 1.00 93.75 86 ALA A CA 1
ATOM 629 C C . ALA A 1 86 ? 4.122 9.796 -9.309 1.00 93.75 86 ALA A C 1
ATOM 631 O O . ALA A 1 86 ? 4.428 8.761 -8.716 1.00 93.75 86 ALA A O 1
ATOM 632 N N . ALA A 1 87 ? 2.863 10.215 -9.432 1.00 95.25 87 ALA A N 1
ATOM 633 C CA . ALA A 1 87 ? 1.692 9.478 -8.973 1.00 95.25 87 ALA A CA 1
ATOM 634 C C . ALA A 1 87 ? 0.598 9.536 -10.046 1.00 95.25 87 ALA A C 1
ATOM 636 O O . ALA A 1 87 ? 0.452 10.550 -10.727 1.00 95.25 87 ALA A O 1
ATOM 637 N N . GLU A 1 88 ? -0.170 8.458 -10.194 1.00 95.12 88 GLU A N 1
ATOM 638 C CA . GLU A 1 88 ? -1.291 8.393 -11.132 1.00 95.12 88 GLU A CA 1
ATOM 639 C C . GLU A 1 88 ? -2.482 7.648 -10.523 1.00 95.12 88 GLU A C 1
ATOM 641 O O . GLU A 1 88 ? -2.320 6.712 -9.738 1.00 95.12 88 GLU A O 1
ATOM 646 N N . TRP A 1 89 ? -3.689 8.067 -10.904 1.00 96.50 89 TRP A N 1
ATOM 647 C CA . TRP A 1 89 ? -4.918 7.330 -10.630 1.00 96.50 89 TRP A CA 1
ATOM 648 C C . TRP A 1 89 ? -5.209 6.382 -11.790 1.00 96.50 89 TRP A C 1
ATOM 650 O O . TRP A 1 89 ? -5.249 6.811 -12.941 1.00 96.50 89 TRP A O 1
ATOM 660 N N . LEU A 1 90 ? -5.465 5.111 -11.482 1.00 95.38 90 LEU A N 1
ATOM 661 C CA . LEU A 1 90 ? -5.812 4.087 -12.467 1.00 95.38 90 LEU A CA 1
ATOM 662 C C . LEU A 1 90 ? -7.020 3.274 -11.994 1.00 95.38 90 LEU A C 1
ATOM 664 O O . LEU A 1 90 ? -7.131 3.001 -10.793 1.00 95.38 90 LEU A O 1
ATOM 668 N N . PRO A 1 91 ? -7.902 2.836 -12.908 1.00 95.19 91 PRO A N 1
ATOM 669 C CA . PRO A 1 91 ? -8.882 1.807 -12.593 1.00 95.19 91 PRO A CA 1
ATOM 670 C C . PRO A 1 91 ? -8.175 0.536 -12.112 1.00 95.19 91 PRO A C 1
ATOM 672 O O . PRO A 1 91 ? -7.220 0.074 -12.738 1.00 95.19 91 PRO A O 1
ATOM 675 N N . TRP A 1 92 ? -8.650 -0.041 -11.005 1.00 95.38 92 TRP A N 1
ATOM 676 C CA . TRP A 1 92 ? -8.027 -1.227 -10.410 1.00 95.38 92 TRP A CA 1
ATOM 677 C C . TRP A 1 92 ? -7.929 -2.396 -11.395 1.00 95.38 92 TRP A C 1
ATOM 679 O O . TRP A 1 92 ? -6.865 -2.992 -11.516 1.00 95.38 92 TRP A O 1
ATOM 689 N N . GLU A 1 93 ? -9.008 -2.693 -12.124 1.00 95.62 93 GLU A N 1
ATOM 690 C CA . GLU A 1 93 ? -9.043 -3.811 -13.075 1.00 95.62 93 GLU A CA 1
ATOM 691 C C . GLU A 1 93 ? -7.983 -3.660 -14.177 1.00 95.62 93 GLU A C 1
ATOM 693 O O . GLU A 1 93 ? -7.294 -4.622 -14.514 1.00 95.62 93 GLU A O 1
ATOM 698 N N . GLU A 1 94 ? -7.797 -2.442 -14.696 1.00 96.25 94 GLU A N 1
ATOM 699 C CA . GLU A 1 94 ? -6.769 -2.142 -15.699 1.00 96.25 94 GLU A CA 1
ATOM 700 C C . GLU A 1 94 ? -5.362 -2.300 -15.111 1.00 96.25 94 GLU A C 1
ATOM 702 O O . GLU A 1 94 ? -4.510 -2.978 -15.693 1.00 96.25 94 GLU A O 1
ATOM 707 N N . PHE A 1 95 ? -5.131 -1.729 -13.924 1.00 97.06 95 PHE A N 1
ATOM 708 C CA . PHE A 1 95 ? -3.852 -1.819 -13.226 1.00 97.06 95 PHE A CA 1
ATOM 709 C C . PHE A 1 95 ? -3.468 -3.272 -12.916 1.00 97.06 95 PHE A C 1
ATOM 711 O O . PHE A 1 95 ? -2.361 -3.700 -13.251 1.00 97.06 95 PHE A O 1
ATOM 718 N N . ALA A 1 96 ? -4.381 -4.041 -12.319 1.00 97.38 96 ALA A N 1
ATOM 719 C CA . ALA A 1 96 ? -4.156 -5.436 -11.964 1.00 97.38 96 ALA A CA 1
ATOM 720 C C . ALA A 1 96 ? -3.881 -6.282 -13.214 1.00 97.38 96 ALA A C 1
ATOM 722 O O . ALA A 1 96 ? -2.882 -7.002 -13.261 1.00 97.38 96 ALA A O 1
ATOM 723 N N . ALA A 1 97 ? -4.687 -6.132 -14.272 1.00 97.06 97 ALA A N 1
ATOM 724 C CA . ALA A 1 97 ? -4.490 -6.859 -15.522 1.00 97.06 97 ALA A CA 1
ATOM 725 C C . ALA A 1 97 ? -3.134 -6.553 -16.181 1.00 97.06 97 ALA A C 1
ATOM 727 O O . ALA A 1 97 ? -2.487 -7.458 -16.714 1.00 97.06 97 ALA A O 1
ATOM 728 N N . ASP A 1 98 ? -2.682 -5.297 -16.157 1.00 97.94 98 ASP A N 1
ATOM 729 C CA . ASP A 1 98 ? -1.380 -4.904 -16.699 1.00 97.94 98 ASP A CA 1
ATOM 730 C C . ASP A 1 98 ? -0.204 -5.451 -15.886 1.00 97.94 98 ASP A C 1
ATOM 732 O O . ASP A 1 98 ? 0.797 -5.878 -16.475 1.00 97.94 98 ASP A O 1
ATOM 736 N N . VAL A 1 99 ? -0.312 -5.459 -14.555 1.00 97.81 99 VAL A N 1
ATOM 737 C CA . VAL A 1 99 ? 0.706 -6.030 -13.661 1.00 97.81 99 VAL A CA 1
ATOM 738 C C . VAL A 1 99 ? 0.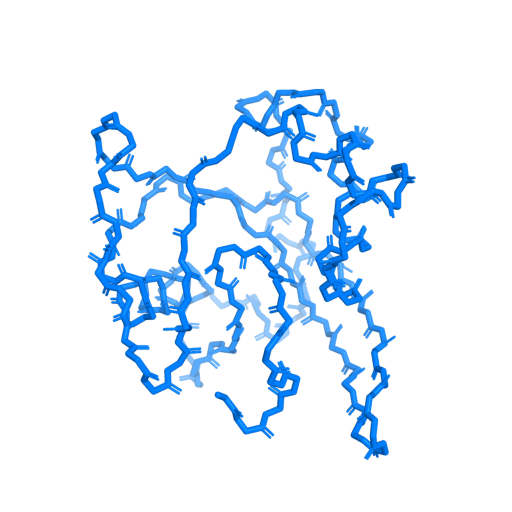790 -7.547 -13.843 1.00 97.81 99 VAL A C 1
ATOM 740 O O . VAL A 1 99 ? 1.882 -8.072 -14.065 1.00 97.81 99 VAL A O 1
ATOM 743 N N . LEU A 1 100 ? -0.347 -8.249 -13.827 1.00 96.94 100 LEU A N 1
ATOM 744 C CA . LEU A 1 100 ? -0.414 -9.707 -13.982 1.00 96.94 100 LEU A CA 1
ATOM 745 C C . LEU A 1 100 ? 0.061 -10.171 -15.365 1.00 96.94 100 LEU A C 1
ATOM 747 O O . LEU A 1 100 ? 0.699 -11.215 -15.487 1.00 96.94 100 LEU A O 1
ATOM 751 N N . ALA A 1 101 ? -0.189 -9.378 -16.409 1.00 97.62 101 ALA A N 1
ATOM 752 C CA . ALA A 1 101 ? 0.314 -9.646 -17.753 1.00 97.62 101 ALA A CA 1
ATOM 753 C C . ALA A 1 101 ? 1.773 -9.201 -17.975 1.00 97.62 101 ALA A C 1
ATOM 755 O O . ALA A 1 101 ? 2.297 -9.364 -19.079 1.00 97.62 101 ALA A O 1
ATOM 756 N N . GLY A 1 102 ? 2.423 -8.593 -16.976 1.00 96.19 102 GLY A N 1
ATOM 757 C CA . GLY A 1 102 ? 3.793 -8.081 -17.076 1.00 96.19 102 GLY A CA 1
ATOM 758 C C . GLY A 1 102 ? 3.960 -6.872 -18.006 1.00 96.19 102 GLY A C 1
ATOM 759 O O . GLY A 1 102 ? 5.087 -6.526 -18.362 1.00 96.19 102 GLY A O 1
ATOM 760 N N . ARG A 1 103 ? 2.862 -6.218 -18.411 1.00 97.25 103 ARG A N 1
ATOM 761 C CA . ARG A 1 103 ? 2.883 -4.997 -19.237 1.00 97.25 103 ARG A CA 1
ATOM 762 C C . ARG A 1 103 ? 3.282 -3.767 -18.429 1.00 97.25 103 ARG A C 1
ATOM 764 O O . ARG A 1 103 ? 3.881 -2.843 -18.978 1.00 97.25 103 ARG A O 1
ATOM 771 N N . ARG A 1 104 ? 3.000 -3.777 -17.126 1.00 95.50 104 ARG A N 1
ATOM 772 C CA . ARG A 1 104 ? 3.388 -2.728 -16.183 1.00 95.50 104 ARG A CA 1
ATOM 773 C C . ARG A 1 104 ? 4.452 -3.252 -15.226 1.00 95.50 104 ARG A C 1
ATOM 775 O O . ARG A 1 104 ? 4.224 -4.191 -14.469 1.00 95.50 104 ARG A O 1
ATOM 782 N N . ARG A 1 105 ? 5.633 -2.630 -15.262 1.00 95.25 105 ARG A N 1
ATOM 783 C CA . ARG A 1 105 ? 6.718 -2.928 -14.319 1.00 95.25 105 ARG A CA 1
ATOM 784 C C . ARG A 1 105 ? 6.443 -2.222 -12.999 1.00 95.25 105 ARG A C 1
ATOM 786 O O . ARG A 1 105 ? 6.379 -0.998 -12.978 1.00 95.25 105 ARG A O 1
ATOM 793 N N . VAL A 1 106 ? 6.319 -3.000 -11.931 1.00 96.31 106 VAL A N 1
ATOM 794 C CA . VAL A 1 106 ? 6.157 -2.515 -10.557 1.00 96.31 106 VAL A CA 1
ATOM 795 C C . VAL A 1 106 ? 7.157 -3.190 -9.622 1.00 96.31 106 VAL A C 1
ATOM 797 O O . VAL A 1 106 ? 7.824 -4.156 -10.010 1.00 96.31 106 VAL A O 1
ATOM 800 N N . SER A 1 107 ? 7.249 -2.695 -8.392 1.00 95.44 107 SER A N 1
ATOM 801 C CA . SER A 1 107 ? 8.002 -3.337 -7.318 1.00 95.44 107 SER A CA 1
ATOM 802 C C . SER A 1 107 ? 7.564 -4.791 -7.091 1.00 95.44 107 SER A C 1
ATOM 804 O O . SER A 1 107 ? 6.433 -5.191 -7.384 1.00 95.44 107 SER A O 1
ATOM 806 N N . THR A 1 108 ? 8.478 -5.605 -6.559 1.00 95.44 108 THR A N 1
ATOM 807 C CA . THR A 1 108 ? 8.223 -7.026 -6.276 1.00 95.44 108 THR A CA 1
ATOM 808 C C . THR A 1 108 ? 7.038 -7.213 -5.334 1.00 95.44 108 THR A C 1
ATOM 810 O O . THR A 1 108 ? 6.145 -7.995 -5.654 1.00 95.44 108 THR A O 1
ATOM 813 N N . TRP A 1 109 ? 6.983 -6.452 -4.237 1.00 96.12 109 TRP A N 1
ATOM 814 C CA . TRP A 1 109 ? 5.876 -6.536 -3.284 1.00 96.12 109 TRP A CA 1
ATOM 815 C C . TRP A 1 109 ? 4.552 -6.113 -3.918 1.00 96.12 109 TRP A C 1
ATOM 817 O O . TRP A 1 1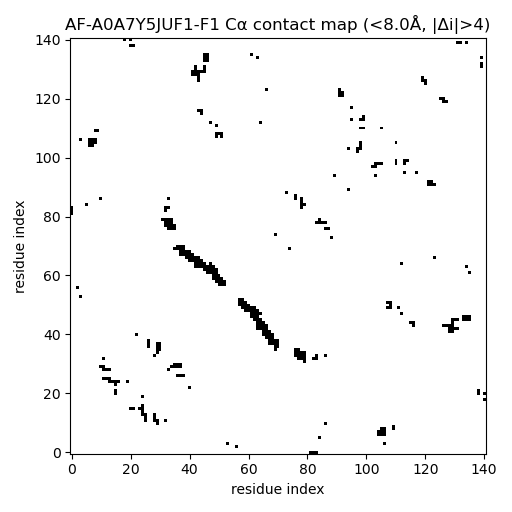09 ? 3.561 -6.804 -3.734 1.00 96.12 109 TRP A O 1
ATOM 827 N N . CYS A 1 110 ? 4.522 -5.050 -4.729 1.00 97.44 110 CYS A N 1
ATOM 828 C CA . CYS A 1 110 ? 3.290 -4.619 -5.386 1.00 97.44 110 CYS A CA 1
ATOM 829 C C . CYS A 1 110 ? 2.753 -5.700 -6.334 1.00 97.44 110 CYS A C 1
ATOM 831 O O . CYS A 1 110 ? 1.562 -6.004 -6.308 1.00 97.44 110 CYS A O 1
ATOM 833 N N . ARG A 1 111 ? 3.626 -6.336 -7.125 1.00 97.62 111 ARG A N 1
ATOM 834 C CA . ARG A 1 111 ? 3.230 -7.450 -7.999 1.00 97.62 111 ARG A CA 1
ATOM 835 C C . ARG A 1 111 ? 2.662 -8.626 -7.202 1.00 97.62 111 ARG A C 1
ATOM 837 O O . ARG A 1 111 ? 1.639 -9.177 -7.590 1.00 97.62 111 ARG A O 1
ATOM 844 N N . GLU A 1 112 ? 3.325 -9.020 -6.119 1.00 97.81 112 GLU A N 1
ATOM 845 C CA . GLU A 1 112 ? 2.894 -10.147 -5.282 1.00 97.81 112 GLU A CA 1
ATOM 846 C C . GLU A 1 112 ? 1.581 -9.843 -4.546 1.00 97.81 112 GLU A C 1
ATOM 848 O O . GLU A 1 112 ? 0.689 -10.687 -4.521 1.00 97.81 112 GLU A O 1
ATOM 853 N N . GLN A 1 113 ? 1.402 -8.611 -4.061 1.00 97.81 113 GLN A N 1
ATOM 854 C CA . GLN A 1 113 ? 0.130 -8.142 -3.508 1.00 97.81 113 GLN A CA 1
ATOM 855 C C . GLN A 1 113 ? -0.987 -8.201 -4.549 1.00 97.81 113 GLN A C 1
ATOM 857 O O . GLN A 1 113 ? -2.069 -8.676 -4.234 1.00 97.81 113 GLN A O 1
ATOM 862 N N . VAL A 1 114 ? -0.746 -7.763 -5.792 1.00 97.81 114 VAL A N 1
ATOM 863 C CA . VAL A 1 114 ? -1.757 -7.832 -6.863 1.00 97.81 114 VAL A CA 1
ATOM 864 C C . VAL A 1 114 ? -2.212 -9.272 -7.109 1.00 97.81 114 VAL A C 1
ATOM 866 O O . VAL A 1 114 ? -3.404 -9.486 -7.287 1.00 97.81 114 VAL A O 1
ATOM 869 N N . VAL A 1 115 ? -1.310 -10.258 -7.066 1.00 97.62 115 VAL A N 1
ATOM 870 C CA . VAL A 1 115 ? -1.680 -11.679 -7.216 1.00 97.62 115 VAL A CA 1
ATOM 871 C C . VAL A 1 115 ? -2.641 -12.131 -6.111 1.00 97.62 115 VAL A C 1
ATOM 873 O O . VAL A 1 115 ? -3.643 -12.780 -6.405 1.00 97.62 115 VAL A O 1
ATOM 876 N N . GLU A 1 116 ? -2.363 -11.792 -4.851 1.00 97.94 116 GLU A N 1
ATOM 877 C CA . GLU A 1 116 ? -3.240 -12.168 -3.734 1.00 97.94 116 GLU A CA 1
ATOM 878 C C . GLU A 1 116 ? -4.554 -11.373 -3.719 1.00 97.94 116 GLU A C 1
ATOM 880 O O . GLU A 1 116 ? -5.609 -11.938 -3.436 1.00 97.94 116 GLU A O 1
ATOM 885 N N . LEU A 1 117 ? -4.515 -10.082 -4.060 1.00 97.50 117 LEU A N 1
ATOM 886 C CA . LEU A 1 117 ? -5.695 -9.216 -4.119 1.00 97.50 117 LEU A CA 1
ATOM 887 C C . LEU A 1 117 ? -6.637 -9.599 -5.268 1.00 97.50 117 LEU A C 1
ATOM 889 O O . LEU A 1 117 ? -7.850 -9.596 -5.080 1.00 97.50 117 LEU A O 1
ATOM 893 N N . ASP A 1 118 ? -6.108 -9.975 -6.436 1.00 96.12 118 ASP A N 1
ATOM 894 C CA . ASP A 1 118 ? -6.916 -10.428 -7.578 1.00 96.12 118 ASP A CA 1
ATOM 895 C C . ASP A 1 118 ? -7.716 -11.700 -7.240 1.00 96.12 118 ASP A C 1
ATOM 897 O O . ASP A 1 118 ? -8.873 -11.846 -7.639 1.00 96.12 118 ASP A O 1
ATOM 901 N N . ALA A 1 119 ? -7.161 -12.574 -6.391 1.00 95.75 119 ALA A N 1
ATOM 902 C CA . ALA A 1 119 ? -7.859 -13.757 -5.890 1.00 95.75 119 ALA A CA 1
ATOM 903 C C . ALA A 1 119 ? -9.064 -13.428 -4.982 1.00 95.75 119 ALA A C 1
ATOM 905 O O . ALA A 1 119 ? -9.937 -14.281 -4.802 1.00 95.75 119 ALA A O 1
ATOM 906 N N . LEU A 1 120 ? -9.146 -12.207 -4.436 1.00 95.81 120 LEU A N 1
ATOM 907 C CA . LEU A 1 120 ? -10.305 -11.722 -3.674 1.00 95.81 120 LEU A CA 1
ATOM 908 C C . LEU A 1 120 ? -11.444 -11.225 -4.583 1.00 95.81 120 LEU A C 1
ATOM 910 O O . LEU A 1 120 ? -12.555 -10.992 -4.103 1.00 95.81 120 LEU A O 1
ATOM 914 N N . GLY A 1 121 ? -11.193 -11.080 -5.888 1.00 93.94 121 GLY A N 1
ATOM 915 C CA . GLY A 1 121 ? -12.162 -10.663 -6.901 1.00 93.94 121 GLY A CA 1
ATOM 916 C C . GLY A 1 121 ? -11.831 -9.315 -7.558 1.00 93.94 121 GLY A C 1
ATOM 917 O O . GLY A 1 121 ? -10.928 -8.603 -7.122 1.00 93.94 121 GLY A O 1
ATOM 918 N N . PRO A 1 122 ? -12.586 -8.916 -8.596 1.00 89.06 122 PRO A N 1
ATOM 919 C CA . PRO A 1 122 ? -12.243 -7.765 -9.438 1.00 89.06 122 PRO A CA 1
ATOM 920 C C . PRO A 1 122 ? -12.539 -6.404 -8.794 1.00 89.06 122 PRO A C 1
ATOM 922 O O . PRO A 1 122 ? -12.063 -5.383 -9.277 1.00 89.06 122 PRO A O 1
ATOM 925 N N . SER A 1 123 ? -13.337 -6.359 -7.723 1.00 91.94 123 SER A N 1
ATOM 926 C CA . SER A 1 123 ? -13.800 -5.107 -7.121 1.00 91.94 123 SER A CA 1
ATOM 927 C C . SER A 1 123 ? -13.219 -4.919 -5.718 1.00 91.94 123 SER A C 1
ATOM 929 O O . SER A 1 123 ? -13.663 -5.609 -4.795 1.00 91.94 123 SER A O 1
ATOM 931 N N . PRO A 1 124 ? -12.306 -3.945 -5.519 1.00 93.50 124 PRO A N 1
ATOM 932 C CA . PRO A 1 124 ? -11.740 -3.647 -4.206 1.00 93.50 124 PRO A CA 1
ATOM 933 C C . PRO A 1 124 ? -12.789 -3.390 -3.128 1.00 93.50 124 PRO A C 1
ATOM 935 O O . PRO A 1 124 ? -12.635 -3.792 -1.978 1.00 93.50 124 PRO A O 1
ATOM 938 N N . ASP A 1 125 ? -13.902 -2.774 -3.518 1.00 91.81 125 ASP A N 1
ATOM 939 C CA . ASP A 1 125 ? -15.012 -2.416 -2.637 1.00 91.81 125 ASP A CA 1
ATOM 940 C C . ASP A 1 125 ? -15.787 -3.626 -2.097 1.00 91.81 125 ASP A C 1
ATOM 942 O O . ASP A 1 125 ? -16.521 -3.493 -1.120 1.00 91.81 125 ASP A O 1
ATOM 946 N N . GLN A 1 126 ? -15.632 -4.793 -2.725 1.00 94.06 126 GLN A N 1
ATOM 947 C CA . GLN A 1 126 ? -16.314 -6.035 -2.356 1.00 94.06 126 GLN A CA 1
ATOM 948 C C . GLN A 1 126 ? -15.390 -7.042 -1.669 1.00 94.06 126 GLN A C 1
ATOM 950 O O . GLN A 1 126 ? -15.862 -8.093 -1.235 1.00 94.06 126 GLN A O 1
ATOM 955 N N . TRP A 1 127 ? -14.090 -6.748 -1.563 1.00 97.00 127 TRP A N 1
ATOM 956 C CA . TRP A 1 127 ? -13.163 -7.632 -0.865 1.00 97.00 127 TRP A CA 1
ATOM 957 C C . TRP A 1 127 ? -13.560 -7.792 0.601 1.00 97.00 127 TRP A C 1
ATOM 959 O O . TRP A 1 127 ? -13.935 -6.797 1.231 1.00 97.00 127 TRP A O 1
ATOM 969 N N . PRO A 1 128 ? -13.472 -9.014 1.152 1.00 96.56 128 PRO A N 1
ATOM 970 C CA . PRO A 1 128 ? -13.754 -9.240 2.557 1.00 96.56 128 PRO A CA 1
ATOM 971 C C . PRO A 1 128 ? -12.686 -8.580 3.430 1.00 96.56 128 PRO A C 1
ATOM 973 O O . PRO A 1 128 ? -11.500 -8.587 3.098 1.00 96.56 128 PRO A O 1
ATOM 976 N N . ASP A 1 129 ? -13.116 -8.061 4.574 1.00 96.81 129 ASP A N 1
ATOM 977 C CA . ASP A 1 129 ? -12.197 -7.624 5.616 1.00 96.81 129 ASP A CA 1
ATOM 978 C C . ASP A 1 129 ? -11.614 -8.859 6.309 1.00 96.81 129 ASP A C 1
ATOM 980 O O . ASP A 1 129 ? -12.325 -9.818 6.624 1.00 96.81 129 ASP A O 1
ATOM 984 N N . ALA A 1 130 ? -10.312 -8.834 6.550 1.00 95.19 130 ALA A N 1
ATOM 985 C CA . ALA A 1 130 ? -9.623 -9.849 7.319 1.00 95.19 130 ALA A CA 1
ATOM 986 C C . ALA A 1 130 ? -9.761 -9.599 8.825 1.00 95.19 130 ALA A C 1
ATOM 988 O O . ALA A 1 130 ? -9.896 -8.459 9.274 1.00 95.19 130 ALA A O 1
ATOM 989 N N . ASP A 1 131 ? -9.669 -10.669 9.616 1.00 94.44 131 ASP A N 1
ATOM 990 C CA . ASP A 1 131 ? -9.701 -10.574 11.073 1.00 94.44 131 ASP A CA 1
ATOM 991 C C . ASP A 1 131 ? -8.388 -9.945 11.591 1.00 94.44 131 ASP A C 1
ATOM 993 O O . ASP A 1 131 ? -7.306 -10.486 11.340 1.00 94.44 131 ASP A O 1
ATOM 997 N N . PRO A 1 132 ? -8.425 -8.828 12.343 1.00 91.88 132 PRO A N 1
ATOM 998 C CA . PRO A 1 132 ? -7.232 -8.268 12.979 1.00 91.88 132 PRO A CA 1
ATOM 999 C C . PRO A 1 132 ? -6.497 -9.253 13.903 1.00 91.88 132 PRO A C 1
ATOM 1001 O O . PRO A 1 132 ? -5.296 -9.098 14.130 1.00 91.88 132 PRO A O 1
ATOM 1004 N N . ALA A 1 133 ? -7.170 -10.290 14.413 1.00 92.62 133 ALA A N 1
ATOM 1005 C CA . ALA A 1 133 ? -6.532 -11.367 15.167 1.00 92.62 133 ALA A CA 1
ATOM 1006 C C . ALA A 1 133 ? -5.497 -12.153 14.335 1.00 92.62 133 ALA A C 1
ATOM 1008 O O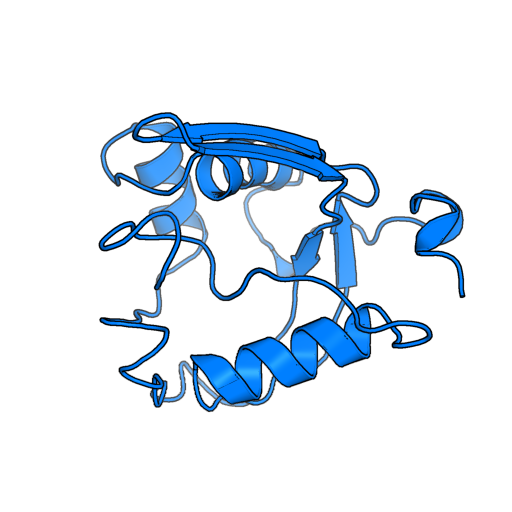 . ALA A 1 133 ? -4.554 -12.717 14.904 1.00 92.62 133 ALA A O 1
ATOM 1009 N N . ASP A 1 134 ? -5.614 -12.140 13.003 1.00 93.44 134 ASP A N 1
ATOM 1010 C CA . ASP A 1 134 ? -4.675 -12.789 12.084 1.00 93.44 134 ASP A CA 1
ATOM 1011 C C . ASP A 1 134 ? -3.405 -11.971 11.827 1.00 93.44 134 ASP A C 1
ATOM 1013 O O . ASP A 1 134 ? -2.438 -12.513 11.280 1.00 93.44 134 ASP A O 1
ATOM 1017 N N . LEU A 1 135 ? -3.354 -10.703 12.258 1.00 92.12 135 LEU A N 1
ATOM 1018 C CA . LEU A 1 135 ? -2.139 -9.890 12.166 1.00 92.12 135 LEU A CA 1
ATOM 1019 C C . LEU A 1 135 ? -0.972 -10.569 12.896 1.00 92.12 135 LEU A C 1
ATOM 1021 O O . LEU A 1 135 ? -1.186 -11.281 13.883 1.00 92.12 135 LEU A O 1
ATOM 1025 N N . PRO A 1 136 ? 0.285 -10.335 12.491 1.00 86.56 136 PRO A N 1
ATOM 1026 C CA . PRO A 1 136 ? 1.443 -10.721 13.287 1.00 86.56 136 PRO A CA 1
ATOM 1027 C C . PRO A 1 136 ? 1.358 -10.137 14.701 1.00 86.56 136 PRO A C 1
ATOM 1029 O O . PRO A 1 136 ? 0.934 -8.999 14.879 1.00 86.56 136 PRO A O 1
ATOM 1032 N N . ALA A 1 137 ? 1.812 -10.883 15.713 1.00 85.31 137 ALA A N 1
ATOM 1033 C CA . ALA A 1 137 ? 1.695 -10.468 17.117 1.00 85.31 137 ALA A CA 1
ATOM 1034 C C . ALA A 1 137 ? 2.296 -9.078 17.407 1.00 85.31 137 ALA A C 1
ATOM 1036 O O . ALA A 1 137 ? 1.764 -8.350 18.236 1.00 85.31 137 ALA A O 1
ATOM 1037 N N . ALA A 1 138 ? 3.356 -8.687 16.691 1.00 81.00 138 ALA A N 1
ATOM 1038 C CA . ALA A 1 138 ? 3.981 -7.369 16.818 1.00 81.00 138 ALA A CA 1
ATOM 1039 C C . ALA A 1 138 ? 3.067 -6.196 16.398 1.00 81.00 138 ALA A C 1
ATOM 1041 O O . ALA A 1 138 ? 3.304 -5.060 16.798 1.00 81.00 138 ALA A O 1
ATOM 1042 N N . LEU A 1 139 ? 2.030 -6.468 15.603 1.00 80.94 139 LEU A N 1
ATOM 1043 C CA . LEU A 1 139 ? 1.090 -5.484 15.060 1.00 80.94 139 LEU A CA 1
ATOM 1044 C C . LEU A 1 139 ? -0.305 -5.572 15.705 1.00 80.94 139 LEU A C 1
ATOM 1046 O O . LEU A 1 139 ? -1.207 -4.854 15.291 1.00 80.94 139 LEU A O 1
ATOM 1050 N N . ARG A 1 140 ? -0.488 -6.436 16.713 1.00 79.25 140 ARG A N 1
ATOM 1051 C CA . ARG A 1 140 ? -1.718 -6.532 17.513 1.00 79.25 140 ARG A CA 1
ATOM 1052 C C . ARG A 1 140 ? -1.589 -5.613 18.730 1.00 79.25 140 ARG A C 1
ATOM 1054 O O . ARG A 1 140 ? -1.142 -6.063 19.785 1.00 79.25 140 ARG A O 1
ATOM 1061 N N . HIS A 1 141 ? -1.909 -4.336 18.579 1.00 66.56 141 HIS A N 1
ATOM 1062 C CA . HIS A 1 141 ? -1.914 -3.353 19.668 1.00 66.56 141 HIS A CA 1
ATOM 1063 C C . HIS A 1 141 ? -3.252 -2.624 19.740 1.00 66.56 141 HIS A C 1
ATOM 1065 O O . HIS A 1 141 ? -3.883 -2.449 18.674 1.00 66.56 141 HIS A O 1
#

Secondary structure (DSSP, 8-state):
--SSTT---SS----PPTT--HHHHHHHHHHHHHS--EEEEEEEETT-EEEEEETTEEEEEE--EEEEEESSSSPPP---TTT-S------HHHHHHHHHTTSS---HHHHHHHHHHHTT-S-GGGPPPPPGGGS-GGG--

Foldseek 3Di:
DVPPPPFAAPQFFDDADVVGAPVRVVQVGNCQFWVFGWDPKFFQAQADWDWDDDPRDIDTDRGTDIDTDTPDDPDHTDGDVVHDVDDDDDQQLVVLVCLQVVVGTHGPSRSVVSVVVCVQDRDPVNRDGDDNVSHDPSNND

Mean predicted aligned error: 3.63 Å

Nearest PDB structures (foldseek):
  3hyq-assembly1_A  TM=8.258E-01  e=1.108E-07  Salmonella enterica subsp. enterica serovar Typhimurium str. LT2
  1nfz-assembly1_B  TM=9.215E-01  e=1.611E-06  Escherichia coli
  1q54-assembly1_A  TM=9.223E-01  e=2.215E-06  Escherichia coli
  1hzt-assembly1_A  TM=9.262E-01  e=3.461E-06  Escherichia coli
  1r67-assembly1_A  TM=9.236E-01  e=3.461E-06  Escherichia coli

pLDDT: mean 92.78, std 6.64, range [62.19, 97.94]